Protein AF-A0AAW5EGX7-F1 (afdb_monomer_lite)

Foldseek 3Di:
DQACLVVVVVVVLVVDFAEEDETEFPNHLDDDDDDRPGYHYHYPLPVCVPPVLVVLLVVCVPPDDPDDDQDDDDDQCPPDPDGSCPDCLLEVVSSHACCRVVVSSVVSCCSRPNDDDDPDKDWAQDDPDNGPYTHDID

Secondary structure (DSSP, 8-stat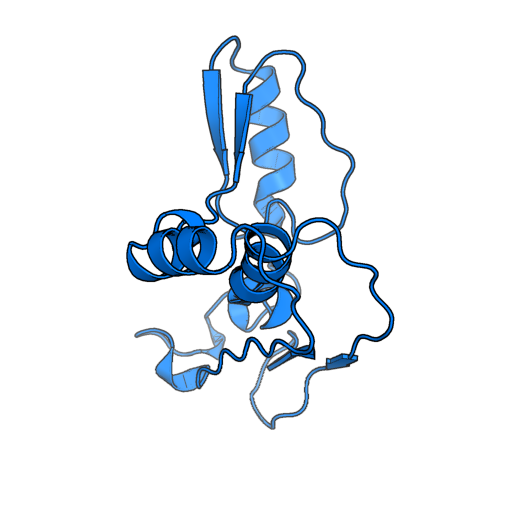e):
-GGGHHHHHHHHHHH-SS-EEEEPSSS-SS------SSSEEEE--GGGGSHHHHHHHHHTTT-------------GGGSSSS-GGGSGGG-GGGT-SHHHHTHHHHHHHHHHH-S-------EE--SSSS-SS--EE-

Organism: Campylobacter jejuni (NCBI:txid197)

Radius of gyration: 17.09 Å; chains: 1; bounding box: 41×34×41 Å

Sequence (138 aa):
ITTEHFNTLKALNELVKDKIILVEKPLFEKSQNFTSLKNHIYVAYLLRFHPVIVALKRLLKGEKIYFASLICNSYLPHWRALDYRQNYSAKKELGGGVLLDLSHEIDLAFFLFGNLELIYSQNAKISELDITSDDFAF

Structure (mmCIF, N/CA/C/O backbone):
data_AF-A0AAW5EGX7-F1
#
_entry.id   AF-A0AAW5EGX7-F1
#
loop_
_atom_site.group_PDB
_atom_site.id
_atom_site.type_symbol
_atom_site.label_atom_id
_atom_site.label_alt_id
_atom_site.label_comp_id
_atom_site.label_asym_id
_atom_site.label_entity_id
_atom_site.label_seq_id
_atom_site.pdbx_PDB_ins_code
_atom_site.Cartn_x
_atom_site.Cartn_y
_atom_site.Cartn_z
_atom_site.occupancy
_atom_site.B_iso_or_equiv
_atom_site.auth_seq_id
_atom_site.auth_comp_id
_atom_site.auth_asym_id
_atom_site.auth_atom_id
_atom_site.pdbx_PDB_model_num
ATOM 1 N N . ILE A 1 1 ? 7.706 10.632 2.327 1.00 89.38 1 ILE A N 1
ATOM 2 C CA . ILE A 1 1 ? 8.247 9.331 1.870 1.00 89.38 1 ILE A CA 1
ATOM 3 C C . ILE A 1 1 ? 7.902 8.290 2.918 1.00 89.38 1 ILE A C 1
ATOM 5 O O . ILE A 1 1 ? 7.835 8.648 4.092 1.00 89.38 1 ILE A O 1
ATOM 9 N N . THR A 1 2 ? 7.667 7.049 2.508 1.00 90.94 2 THR A N 1
ATOM 10 C CA . THR A 1 2 ? 7.118 6.002 3.380 1.00 90.94 2 THR A CA 1
ATOM 11 C C . THR A 1 2 ? 8.007 5.711 4.592 1.00 90.94 2 THR A C 1
ATOM 13 O O . THR A 1 2 ? 7.502 5.530 5.693 1.00 90.94 2 THR A O 1
ATOM 16 N N . THR A 1 3 ? 9.331 5.754 4.424 1.00 94.38 3 THR A N 1
ATOM 17 C CA . THR A 1 3 ? 10.316 5.465 5.489 1.00 94.38 3 THR A CA 1
ATOM 18 C C . THR A 1 3 ? 10.243 6.406 6.691 1.00 94.38 3 THR A C 1
ATOM 20 O O . THR A 1 3 ? 10.628 6.031 7.794 1.00 94.38 3 THR A O 1
ATOM 23 N N . GLU A 1 4 ? 9.717 7.619 6.509 1.00 95.75 4 GLU A N 1
ATOM 24 C CA . GLU A 1 4 ? 9.566 8.591 7.597 1.00 95.75 4 GLU A CA 1
ATOM 25 C C . GLU A 1 4 ? 8.257 8.415 8.374 1.00 95.75 4 GLU A C 1
ATOM 27 O O . GLU A 1 4 ? 8.093 9.011 9.443 1.00 95.75 4 GLU A O 1
ATOM 32 N N . HIS A 1 5 ? 7.310 7.613 7.865 1.00 96.44 5 HIS A N 1
ATOM 33 C CA . HIS A 1 5 ? 5.984 7.471 8.468 1.00 96.44 5 HIS A CA 1
ATOM 34 C C . HIS A 1 5 ? 6.074 6.972 9.913 1.00 96.44 5 HIS A C 1
ATOM 36 O O . HIS A 1 5 ? 5.434 7.554 10.785 1.00 96.44 5 HIS A O 1
ATOM 42 N N . PHE A 1 6 ? 6.894 5.952 10.198 1.00 96.62 6 PHE A N 1
ATOM 43 C CA . PHE A 1 6 ? 6.986 5.368 11.541 1.00 96.62 6 PHE A CA 1
ATOM 44 C C . PHE A 1 6 ? 7.490 6.363 12.590 1.00 96.62 6 PHE A C 1
ATOM 46 O O . PHE A 1 6 ? 6.832 6.577 13.610 1.00 96.62 6 PHE A O 1
ATOM 53 N N . ASN A 1 7 ? 8.628 7.009 12.328 1.00 96.06 7 ASN A N 1
ATOM 54 C CA . ASN A 1 7 ? 9.223 7.958 13.270 1.00 96.06 7 ASN A CA 1
ATOM 55 C C . ASN A 1 7 ? 8.329 9.187 13.464 1.00 96.06 7 ASN A C 1
ATOM 57 O O . ASN A 1 7 ? 8.121 9.626 14.596 1.00 96.06 7 ASN A O 1
ATOM 61 N N . THR A 1 8 ? 7.741 9.693 12.376 1.00 96.94 8 THR A N 1
ATOM 62 C CA . THR A 1 8 ? 6.809 10.828 12.424 1.00 96.94 8 THR A CA 1
ATOM 63 C C . THR A 1 8 ? 5.567 10.474 13.234 1.00 96.94 8 THR A C 1
ATOM 65 O O . THR A 1 8 ? 5.176 11.220 14.130 1.00 96.94 8 THR A O 1
ATOM 68 N N . LEU A 1 9 ? 4.959 9.315 12.967 1.00 97.25 9 LEU A N 1
ATOM 69 C CA . LEU A 1 9 ? 3.775 8.849 13.679 1.00 97.25 9 LEU A CA 1
ATOM 70 C C . LEU A 1 9 ? 4.064 8.638 15.166 1.00 97.25 9 LEU A C 1
ATOM 72 O O . LEU A 1 9 ? 3.261 9.047 16.004 1.00 97.25 9 LEU A O 1
ATOM 76 N N . LYS A 1 10 ? 5.209 8.037 15.505 1.00 96.69 10 LYS A N 1
ATOM 77 C CA . LYS A 1 10 ? 5.631 7.843 16.894 1.00 96.69 10 LYS A CA 1
ATOM 78 C C . LYS A 1 10 ? 5.775 9.179 17.622 1.00 96.69 10 LYS A C 1
ATOM 80 O O . LYS A 1 10 ? 5.182 9.339 18.686 1.00 96.69 10 LYS A O 1
ATOM 85 N N . ALA A 1 11 ? 6.480 10.141 17.027 1.00 96.94 11 ALA A N 1
ATOM 86 C CA . ALA A 1 11 ? 6.659 11.470 17.605 1.00 96.94 11 ALA A CA 1
ATOM 87 C C . ALA A 1 11 ? 5.317 12.199 17.785 1.00 96.94 11 ALA A C 1
ATOM 89 O O . ALA A 1 11 ? 5.013 12.685 18.872 1.00 96.94 11 ALA A O 1
ATOM 90 N N . LEU A 1 12 ? 4.463 12.219 16.755 1.00 96.81 12 LEU A N 1
ATOM 91 C CA . LEU A 1 12 ? 3.134 12.831 16.846 1.00 96.81 12 LEU A CA 1
ATOM 92 C C . LEU A 1 12 ? 2.291 12.181 17.945 1.00 96.81 12 LEU A C 1
ATOM 94 O O . LEU A 1 12 ? 1.674 12.882 18.742 1.00 96.81 12 LEU A O 1
ATOM 98 N N . ASN A 1 13 ? 2.301 10.853 18.031 1.00 96.88 13 ASN A N 1
ATOM 99 C CA . ASN A 1 13 ? 1.549 10.114 19.037 1.00 96.88 13 ASN A CA 1
ATOM 100 C C . ASN A 1 13 ? 1.984 10.416 20.485 1.00 96.88 13 ASN A C 1
ATOM 102 O O . ASN A 1 13 ? 1.188 10.253 21.410 1.00 96.88 13 ASN A O 1
ATOM 106 N N . GLU A 1 14 ? 3.233 10.834 20.693 1.00 96.44 14 GLU A N 1
ATOM 107 C CA . GLU A 1 14 ? 3.739 11.287 21.992 1.00 96.44 14 GLU A CA 1
ATOM 108 C C . GLU A 1 14 ? 3.345 12.741 22.294 1.00 96.44 14 GLU A C 1
ATOM 110 O O . GLU A 1 14 ? 3.048 13.064 23.445 1.00 96.44 14 GLU A O 1
ATOM 115 N N . LEU A 1 15 ? 3.302 13.595 21.267 1.00 97.62 15 LEU A N 1
ATOM 116 C CA . LEU A 1 15 ? 3.045 15.034 21.389 1.00 97.62 15 LEU A CA 1
ATOM 117 C C . LEU A 1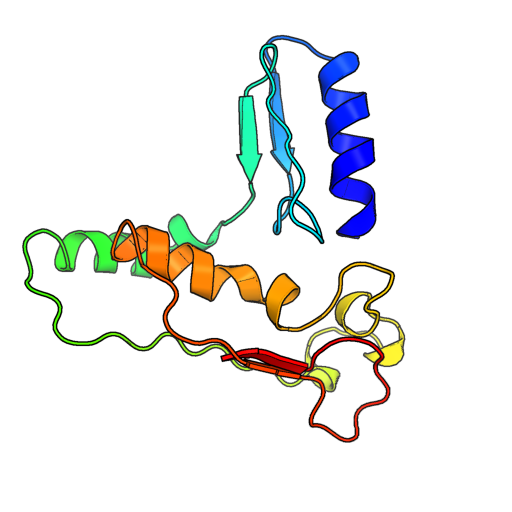 15 ? 1.565 15.395 21.544 1.00 97.62 15 LEU A C 1
ATOM 119 O O . LEU A 1 15 ? 1.250 16.438 22.117 1.00 97.62 15 LEU A O 1
ATOM 123 N N . VAL A 1 16 ? 0.653 14.570 21.026 1.00 97.56 16 VAL A N 1
ATOM 124 C CA . VAL A 1 16 ? -0.791 14.836 21.082 1.00 97.56 16 VAL A CA 1
ATOM 125 C C . VAL A 1 16 ? -1.561 13.720 21.784 1.00 97.56 16 VAL A C 1
ATOM 127 O O . VAL A 1 16 ? -1.116 12.575 21.869 1.00 97.56 16 VAL A O 1
ATOM 130 N N . LYS A 1 17 ? -2.745 14.062 22.295 1.00 97.88 17 LYS A N 1
ATOM 131 C CA . LYS A 1 17 ? -3.678 13.138 22.944 1.00 97.88 17 LYS A CA 1
ATOM 132 C C . LYS A 1 17 ? -5.103 13.417 22.466 1.00 97.88 17 LYS A C 1
ATOM 134 O O . LYS A 1 17 ? -5.450 14.575 22.219 1.00 97.88 17 LYS A O 1
ATOM 139 N N . ASP A 1 18 ? -5.905 12.361 22.357 1.00 97.62 18 ASP A N 1
ATOM 140 C CA . ASP A 1 18 ? -7.309 12.382 21.947 1.00 97.62 18 ASP A CA 1
ATOM 141 C C . ASP A 1 18 ? -7.492 13.009 20.551 1.00 97.62 18 ASP A C 1
ATOM 143 O O . ASP A 1 18 ? -8.457 13.727 20.278 1.00 97.62 18 ASP A O 1
ATOM 147 N N . LYS A 1 19 ? -6.521 12.775 19.655 1.00 98.12 19 LYS A N 1
ATOM 148 C CA . LYS A 1 19 ? -6.548 13.245 18.264 1.00 98.12 19 LYS A CA 1
ATOM 149 C C . LYS A 1 19 ? -6.732 12.104 17.277 1.00 98.12 19 LYS A C 1
ATOM 151 O O . LYS A 1 19 ? -6.413 10.948 17.547 1.00 98.12 19 LYS A O 1
ATOM 156 N N . ILE A 1 20 ? -7.230 12.477 16.103 1.00 98.06 20 ILE A N 1
ATOM 157 C CA . ILE A 1 20 ? -7.228 11.643 14.907 1.00 98.06 20 ILE A CA 1
ATOM 158 C C . ILE A 1 20 ? -5.942 11.949 14.143 1.00 98.06 20 ILE A C 1
ATOM 160 O O . ILE A 1 20 ? -5.670 13.109 13.837 1.00 98.06 20 ILE A O 1
ATOM 164 N N . ILE A 1 21 ? -5.165 10.917 13.834 1.00 97.81 21 ILE A N 1
ATOM 165 C CA . ILE A 1 21 ? -3.961 11.013 13.012 1.00 97.81 21 ILE A CA 1
ATOM 166 C C . ILE A 1 21 ? -4.210 10.191 11.751 1.00 97.81 21 ILE A C 1
ATOM 168 O O . ILE A 1 21 ? -4.403 8.977 11.820 1.00 97.81 21 ILE A O 1
ATOM 172 N N . LEU A 1 22 ? -4.224 10.867 10.605 1.00 97.56 22 LEU A N 1
ATOM 173 C CA . LEU A 1 22 ? -4.315 10.231 9.297 1.00 97.56 22 LEU A CA 1
ATOM 174 C C . LEU A 1 22 ? -2.907 10.098 8.717 1.00 97.56 22 LEU A C 1
ATOM 176 O O . LEU A 1 22 ? -2.215 11.098 8.537 1.00 97.56 22 LEU A O 1
ATOM 180 N N . VAL A 1 23 ? -2.497 8.868 8.434 1.00 97.38 23 VAL A N 1
ATOM 181 C CA . VAL A 1 23 ? -1.208 8.544 7.818 1.00 97.38 23 VAL A CA 1
ATOM 182 C C . VAL A 1 23 ? -1.451 8.174 6.362 1.00 97.38 23 VAL A C 1
ATOM 184 O O . VAL A 1 23 ? -2.360 7.398 6.062 1.00 97.38 23 VAL A O 1
ATOM 187 N N . GLU A 1 24 ? -0.650 8.723 5.453 1.00 96.75 24 GLU A N 1
ATOM 188 C CA . GLU A 1 24 ? -0.675 8.295 4.055 1.00 96.75 24 GLU A CA 1
ATOM 189 C C . GLU A 1 24 ? -0.338 6.807 3.919 1.00 96.75 24 GLU A C 1
ATOM 191 O O . GLU A 1 24 ? 0.387 6.239 4.736 1.00 96.75 24 GLU A O 1
ATOM 196 N N . LYS A 1 25 ? -0.884 6.157 2.890 1.00 95.88 25 LYS A N 1
ATOM 197 C CA . LYS A 1 25 ? -0.603 4.739 2.634 1.00 95.88 25 LYS A CA 1
ATOM 198 C C . LYS A 1 25 ? 0.775 4.557 1.964 1.00 95.88 25 LYS A C 1
ATOM 200 O O . LYS A 1 25 ? 1.174 5.406 1.163 1.00 95.88 25 LYS A O 1
ATOM 205 N N . PRO A 1 26 ? 1.442 3.408 2.168 1.00 95.69 26 PRO A N 1
ATOM 206 C CA . PRO A 1 26 ? 1.134 2.402 3.182 1.00 95.69 26 PRO A CA 1
ATOM 207 C C . PRO A 1 26 ? 1.527 2.915 4.573 1.00 95.69 26 PRO A C 1
ATOM 209 O O . PRO A 1 26 ? 2.282 3.879 4.695 1.00 95.69 26 PRO A O 1
ATOM 212 N N . LEU A 1 27 ? 1.019 2.267 5.628 1.00 95.94 27 LEU A N 1
ATOM 213 C CA . LEU A 1 27 ? 1.300 2.701 7.000 1.00 95.94 27 LEU A CA 1
ATOM 214 C C . LEU A 1 27 ? 2.812 2.806 7.245 1.00 95.94 27 LEU A C 1
ATOM 216 O O . LEU A 1 27 ? 3.271 3.855 7.683 1.00 95.94 27 LEU A O 1
ATOM 220 N N . PHE A 1 28 ? 3.563 1.763 6.880 1.00 96.19 28 PHE A N 1
ATOM 221 C CA . PHE A 1 28 ? 5.024 1.698 6.944 1.00 96.19 28 PHE A CA 1
ATOM 222 C C . PHE A 1 28 ? 5.573 0.951 5.719 1.00 96.19 28 PHE A C 1
ATOM 224 O O . PHE A 1 28 ? 4.856 0.204 5.054 1.00 96.19 28 PHE A O 1
ATOM 231 N N . GLU A 1 29 ? 6.862 1.124 5.447 1.00 94.19 29 GLU A N 1
ATOM 232 C CA . GLU A 1 29 ? 7.620 0.441 4.394 1.00 94.19 29 GLU A CA 1
ATOM 233 C C . GLU A 1 29 ? 7.960 -1.015 4.744 1.00 94.19 29 GLU A C 1
ATOM 235 O O . GLU A 1 29 ? 8.247 -1.829 3.869 1.00 94.19 29 GLU A O 1
ATOM 240 N N . LYS A 1 30 ? 7.936 -1.343 6.037 1.00 92.56 30 LYS A N 1
ATOM 241 C CA . LYS A 1 30 ? 8.157 -2.680 6.591 1.00 92.56 30 LYS A CA 1
ATOM 242 C C . LYS A 1 30 ? 7.125 -2.953 7.672 1.00 92.56 30 LYS A C 1
ATOM 244 O O . LYS A 1 30 ? 6.593 -2.029 8.277 1.00 92.56 30 LYS A O 1
ATOM 249 N N . SER A 1 31 ? 6.874 -4.230 7.950 1.00 91.00 31 SER A N 1
ATOM 250 C CA . SER A 1 31 ? 6.046 -4.602 9.095 1.00 91.00 31 SER A CA 1
ATOM 251 C C . SER A 1 31 ? 6.673 -4.063 10.381 1.00 91.00 31 SER A C 1
ATOM 253 O O . SER A 1 31 ? 7.820 -4.381 10.699 1.00 91.00 31 SER A O 1
ATOM 255 N N . GLN A 1 32 ? 5.922 -3.233 11.100 1.00 92.31 32 GLN A N 1
ATOM 256 C CA . GLN A 1 32 ? 6.311 -2.713 12.402 1.00 92.31 32 GLN A CA 1
ATOM 257 C C . GLN A 1 32 ? 5.136 -2.830 13.363 1.00 92.31 32 GLN A C 1
ATOM 259 O O . GLN A 1 32 ? 3.990 -2.550 13.008 1.00 92.31 32 GLN A O 1
ATOM 264 N N . ASN A 1 33 ? 5.433 -3.206 14.604 1.00 90.88 33 ASN A N 1
ATOM 265 C CA . ASN A 1 33 ? 4.436 -3.209 15.661 1.00 90.88 33 ASN A CA 1
ATOM 266 C C . ASN A 1 33 ? 4.233 -1.776 16.150 1.00 90.88 33 ASN A C 1
ATOM 268 O O . ASN A 1 33 ? 5.124 -1.185 16.760 1.00 90.88 33 ASN A O 1
ATOM 272 N N . PHE A 1 34 ? 3.051 -1.226 15.894 1.00 93.94 34 PHE A N 1
ATOM 273 C CA . PHE A 1 34 ? 2.661 0.084 16.387 1.00 93.94 34 PHE A CA 1
ATOM 274 C C . PHE A 1 34 ? 1.214 0.055 16.867 1.00 93.94 34 PHE A C 1
ATOM 276 O O . PHE A 1 34 ? 0.304 -0.262 16.104 1.00 93.94 34 PHE A O 1
ATOM 283 N N . THR A 1 35 ? 1.005 0.458 18.118 1.00 93.38 35 THR A N 1
ATOM 284 C CA . THR A 1 35 ? -0.325 0.616 18.708 1.00 93.38 35 THR A CA 1
ATOM 285 C C . THR A 1 35 ? -0.367 1.937 19.457 1.00 93.38 35 THR A C 1
ATOM 287 O O . THR A 1 35 ? 0.492 2.208 20.297 1.00 93.38 35 THR A O 1
ATOM 290 N N . SER A 1 36 ? -1.382 2.758 19.185 1.00 94.19 36 SER A N 1
ATOM 291 C CA . SER A 1 36 ? -1.661 3.945 19.990 1.00 94.19 36 SER A CA 1
ATOM 292 C C . SER A 1 36 ? -2.759 3.658 21.008 1.00 94.19 36 SER A C 1
ATOM 294 O O . SER A 1 36 ? -3.820 3.156 20.652 1.00 94.19 36 SER A O 1
ATOM 296 N N . LEU A 1 37 ? -2.511 4.020 22.271 1.00 94.06 37 LEU A N 1
ATOM 297 C CA . LEU A 1 37 ? -3.521 4.028 23.339 1.00 94.06 37 LEU A CA 1
ATOM 298 C C . LEU A 1 37 ? -4.119 5.424 23.583 1.00 94.06 37 LEU A C 1
ATOM 300 O O . LEU A 1 37 ? -5.006 5.572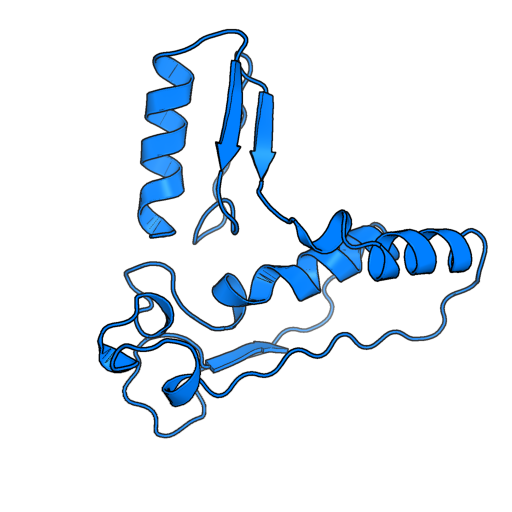 24.416 1.00 94.06 37 LEU A O 1
ATOM 304 N N . LYS A 1 38 ? -3.589 6.459 22.919 1.00 96.44 38 LYS A N 1
ATOM 305 C CA . LYS A 1 38 ? -3.910 7.872 23.190 1.00 96.44 38 LYS A CA 1
ATOM 306 C C . LYS A 1 38 ? -4.599 8.570 22.024 1.00 96.44 38 LYS A C 1
ATOM 308 O O . LYS A 1 38 ? -5.198 9.618 22.228 1.00 96.44 38 LYS A O 1
ATOM 313 N N . ASN A 1 39 ? -4.453 8.046 20.811 1.00 97.81 39 ASN A N 1
ATOM 314 C CA . ASN A 1 39 ? -4.897 8.677 19.577 1.00 97.81 39 ASN A CA 1
ATOM 315 C C . ASN A 1 39 ? -5.545 7.637 18.660 1.00 97.81 39 ASN A C 1
ATOM 317 O O . ASN A 1 39 ? -5.229 6.448 18.718 1.00 97.81 39 ASN A O 1
ATOM 321 N N . HIS A 1 40 ? -6.425 8.098 17.779 1.00 97.38 40 HIS A N 1
ATOM 322 C CA . HIS A 1 40 ? -7.043 7.267 16.753 1.00 97.38 40 HIS A CA 1
ATOM 323 C C . HIS A 1 40 ? -6.239 7.366 15.464 1.00 97.38 40 HIS A C 1
ATOM 325 O O . HIS A 1 40 ? -6.128 8.443 14.879 1.00 97.38 40 HIS A O 1
ATOM 331 N N . ILE A 1 41 ? -5.682 6.243 15.024 1.00 97.38 41 ILE A N 1
ATOM 332 C CA . ILE A 1 41 ? -4.823 6.194 13.843 1.00 97.38 41 ILE A CA 1
ATOM 333 C C . ILE A 1 41 ? -5.607 5.621 12.670 1.00 97.38 41 ILE A C 1
ATOM 335 O O . ILE A 1 41 ? -6.196 4.546 12.779 1.00 97.38 41 ILE A O 1
ATOM 339 N N . TYR A 1 42 ? -5.583 6.328 11.547 1.00 96.81 42 TYR A N 1
ATOM 340 C CA . TYR A 1 42 ? -6.178 5.891 10.290 1.00 96.81 42 TYR A CA 1
ATOM 341 C C . TYR A 1 42 ? -5.124 5.903 9.188 1.00 96.81 42 TYR A C 1
ATOM 343 O O . TYR A 1 42 ? -4.205 6.720 9.207 1.00 96.81 42 TYR A O 1
ATOM 351 N N . VAL A 1 43 ? -5.284 5.015 8.210 1.00 97.06 43 VAL A N 1
ATOM 352 C CA . VAL A 1 43 ? -4.432 4.950 7.016 1.00 97.06 43 VAL A CA 1
ATOM 353 C C . VAL A 1 43 ? -5.252 5.376 5.806 1.00 97.06 43 VAL A C 1
ATOM 355 O O . VAL A 1 43 ? -6.394 4.938 5.651 1.00 97.06 43 VAL A O 1
ATOM 358 N N . ALA A 1 44 ? -4.683 6.224 4.952 1.00 97.06 44 ALA A N 1
ATOM 359 C CA . ALA A 1 44 ? -5.361 6.880 3.837 1.00 97.06 44 ALA A CA 1
ATOM 360 C C . ALA A 1 44 ? -5.603 5.956 2.621 1.00 97.06 44 ALA A C 1
ATOM 362 O O . ALA A 1 44 ? -5.276 6.284 1.483 1.00 97.06 44 ALA A O 1
ATOM 363 N N . TYR A 1 45 ? -6.225 4.794 2.828 1.00 97.69 45 TYR A N 1
ATOM 364 C CA . TYR A 1 45 ? -6.705 3.926 1.746 1.00 97.69 45 TYR A CA 1
ATOM 365 C C . TYR A 1 45 ? -8.015 4.456 1.145 1.00 97.69 45 TYR A C 1
ATOM 367 O O . TYR A 1 45 ? -9.105 3.918 1.354 1.00 97.69 45 TYR A O 1
ATOM 375 N N . LEU A 1 46 ? -7.911 5.558 0.400 1.00 96.50 46 LEU A N 1
ATOM 376 C CA . LEU A 1 46 ? -9.062 6.339 -0.064 1.00 96.50 46 LEU A CA 1
ATOM 377 C C . LEU A 1 46 ? -9.980 5.587 -1.043 1.00 96.50 46 LEU A C 1
ATOM 379 O O . LEU A 1 46 ? -11.176 5.874 -1.092 1.00 96.50 46 LEU A O 1
ATOM 383 N N . LEU A 1 47 ? -9.470 4.594 -1.783 1.00 97.06 47 LEU A N 1
ATOM 384 C CA . LEU A 1 47 ? -10.277 3.848 -2.760 1.00 97.06 47 LEU A CA 1
ATOM 385 C C . LEU A 1 47 ? -11.441 3.074 -2.135 1.00 97.06 47 LEU A C 1
ATOM 387 O O . LEU A 1 47 ? -12.451 2.866 -2.805 1.00 97.06 47 LEU A O 1
ATOM 391 N N . ARG A 1 48 ? -11.373 2.734 -0.841 1.00 97.44 48 ARG A N 1
ATOM 392 C CA . ARG A 1 48 ? -12.502 2.142 -0.099 1.00 97.44 48 ARG A CA 1
ATOM 393 C C . ARG A 1 48 ? -13.767 3.004 -0.140 1.00 97.44 48 ARG A C 1
ATOM 395 O O . ARG A 1 48 ? -14.870 2.475 -0.018 1.00 97.44 48 ARG A O 1
ATOM 402 N N . PHE A 1 49 ? -13.607 4.317 -0.304 1.00 97.44 49 PHE A N 1
ATOM 403 C CA . PHE A 1 49 ? -14.694 5.296 -0.342 1.00 97.44 49 PHE A CA 1
ATOM 404 C C . PHE A 1 49 ? -15.123 5.662 -1.766 1.00 97.44 49 PHE A C 1
ATOM 406 O O . PHE A 1 49 ? -16.080 6.417 -1.938 1.00 97.44 49 PHE A O 1
ATOM 413 N N . HIS A 1 50 ? -14.454 5.134 -2.795 1.00 98.06 50 HIS A N 1
ATOM 414 C CA . HIS A 1 50 ? -14.832 5.395 -4.177 1.00 98.06 50 HIS A CA 1
ATOM 415 C C . HIS A 1 50 ? -16.244 4.837 -4.454 1.00 98.06 50 HIS A C 1
ATOM 417 O O . HIS A 1 50 ? -16.505 3.677 -4.115 1.00 98.06 50 HIS A O 1
ATOM 423 N N . PRO A 1 51 ? -17.161 5.590 -5.098 1.00 98.38 51 PRO A N 1
ATOM 424 C CA . PRO A 1 51 ? -18.557 5.171 -5.267 1.00 98.38 51 PRO A CA 1
ATOM 425 C C . PRO A 1 51 ? -18.721 3.793 -5.916 1.00 98.38 51 PRO A C 1
ATOM 427 O O . PRO A 1 51 ? -19.564 3.008 -5.489 1.00 98.38 51 PRO A O 1
ATOM 430 N N . VAL A 1 52 ? -17.870 3.468 -6.897 1.00 98.25 52 VAL A N 1
ATOM 431 C CA . VAL A 1 52 ? -17.865 2.155 -7.567 1.00 98.25 52 VAL A CA 1
ATOM 432 C C . VAL A 1 52 ? -17.464 1.031 -6.609 1.00 98.25 52 VAL A C 1
ATOM 434 O O . VAL A 1 52 ? -18.106 -0.013 -6.604 1.00 98.25 52 VAL A O 1
ATOM 437 N N . ILE A 1 53 ? -16.458 1.244 -5.754 1.00 98.25 53 ILE A N 1
ATOM 438 C CA . ILE A 1 53 ? -16.017 0.245 -4.768 1.00 98.25 53 ILE A CA 1
ATOM 439 C C . ILE A 1 53 ? -17.095 0.028 -3.702 1.00 98.25 53 ILE A C 1
ATOM 441 O O . ILE A 1 53 ? -17.403 -1.109 -3.345 1.00 98.25 53 ILE A O 1
ATOM 445 N N . VAL A 1 54 ? -17.724 1.107 -3.229 1.00 98.44 54 VAL A N 1
ATOM 446 C CA . VAL A 1 54 ? -18.834 1.030 -2.269 1.00 98.44 54 VAL A CA 1
ATOM 447 C C . VAL A 1 54 ? -20.035 0.299 -2.875 1.00 98.44 54 VAL A C 1
ATOM 449 O O . VAL A 1 54 ? -20.639 -0.540 -2.205 1.00 98.44 54 VAL A O 1
ATOM 452 N N . ALA A 1 55 ? -20.379 0.587 -4.132 1.00 98.50 55 ALA A N 1
ATOM 453 C CA . ALA A 1 55 ? -21.449 -0.104 -4.847 1.00 98.50 55 ALA A CA 1
ATOM 454 C C . ALA A 1 55 ? -21.129 -1.593 -5.036 1.00 98.50 55 ALA A C 1
ATOM 456 O O . ALA A 1 55 ? -21.960 -2.436 -4.704 1.00 98.50 55 ALA A O 1
ATOM 457 N N . LEU A 1 56 ? -19.908 -1.920 -5.470 1.00 98.06 56 LEU A N 1
ATOM 458 C CA . LEU A 1 56 ? -19.444 -3.297 -5.622 1.00 98.06 56 LEU A CA 1
ATOM 459 C C . LEU A 1 56 ? -19.543 -4.066 -4.301 1.00 98.06 56 LEU A C 1
ATOM 461 O O . LEU A 1 56 ? -20.146 -5.131 -4.259 1.00 98.06 56 LEU A O 1
ATOM 465 N N . LYS A 1 57 ? -19.054 -3.499 -3.192 1.00 97.75 57 LYS A N 1
ATOM 466 C CA . LYS A 1 57 ? -19.147 -4.130 -1.867 1.00 97.75 57 LYS A CA 1
ATOM 467 C C . LYS A 1 57 ? -20.588 -4.438 -1.448 1.00 97.75 57 LYS A C 1
ATOM 469 O O . LYS A 1 57 ? -20.828 -5.440 -0.780 1.00 97.75 57 LYS A O 1
ATOM 474 N N . ARG A 1 58 ? -21.552 -3.588 -1.820 1.00 98.00 58 ARG A N 1
ATOM 475 C CA . ARG A 1 58 ? -22.981 -3.842 -1.563 1.00 98.00 58 ARG A CA 1
ATOM 476 C C . ARG A 1 58 ? -23.514 -4.987 -2.419 1.00 98.00 58 ARG A C 1
ATOM 478 O O . ARG A 1 58 ? -24.244 -5.813 -1.886 1.00 98.00 58 ARG A O 1
ATOM 485 N N . LEU A 1 59 ? -23.139 -5.039 -3.698 1.00 97.62 59 LEU A N 1
ATOM 486 C CA . LEU A 1 59 ? -23.552 -6.099 -4.624 1.00 97.62 59 LEU A CA 1
ATOM 487 C C . LEU A 1 59 ? -22.985 -7.469 -4.239 1.00 97.62 59 LEU A C 1
ATOM 489 O O . LEU A 1 59 ? -23.659 -8.470 -4.414 1.00 97.62 59 LEU A O 1
ATOM 493 N N . LEU A 1 60 ? -21.778 -7.513 -3.672 1.00 97.06 60 LEU A N 1
ATOM 494 C CA . LEU A 1 60 ? -21.150 -8.758 -3.218 1.00 97.06 60 LEU A CA 1
ATOM 495 C C . LEU A 1 60 ? -21.733 -9.288 -1.894 1.00 97.06 60 LEU A C 1
ATOM 497 O O . LEU A 1 60 ? -21.384 -10.386 -1.459 1.00 97.06 60 LEU A O 1
ATOM 501 N N . LYS A 1 61 ? -22.589 -8.525 -1.203 1.00 96.19 61 LYS A N 1
ATOM 502 C CA . LYS A 1 61 ? -23.083 -8.902 0.126 1.00 96.19 61 LYS A CA 1
ATOM 503 C C . LYS A 1 61 ? -24.005 -10.123 0.042 1.00 96.19 61 LYS A C 1
ATOM 505 O O . LYS A 1 61 ? -25.141 -10.010 -0.397 1.00 96.19 61 LYS A O 1
ATOM 510 N N . GLY A 1 62 ? -23.544 -11.248 0.590 1.00 94.44 62 GLY A N 1
ATOM 511 C CA . GLY A 1 62 ? -24.293 -12.512 0.616 1.00 94.44 62 GLY A CA 1
ATOM 512 C C . GLY A 1 62 ? -24.044 -13.402 -0.602 1.00 94.44 62 GLY A C 1
ATOM 513 O O . GLY A 1 62 ? -24.542 -14.524 -0.639 1.00 94.44 62 GLY A O 1
ATOM 514 N N . GLU A 1 63 ? -23.239 -12.936 -1.554 1.00 96.88 63 GLU A N 1
ATOM 515 C CA . GLU A 1 63 ? -22.866 -13.709 -2.730 1.00 96.88 63 GLU A CA 1
ATOM 516 C C . GLU A 1 63 ? -21.749 -14.703 -2.413 1.00 96.88 63 GLU A C 1
ATOM 518 O O . GLU A 1 63 ? -20.838 -14.438 -1.622 1.00 96.88 63 GLU A O 1
ATOM 523 N N . LYS A 1 64 ? -21.790 -15.859 -3.079 1.00 96.12 64 LYS A N 1
ATOM 524 C CA . LYS A 1 64 ? -20.690 -16.823 -3.045 1.00 96.12 64 LYS A CA 1
ATOM 525 C C . LYS A 1 64 ? -19.667 -16.456 -4.114 1.00 96.12 64 LYS A C 1
ATOM 527 O O . LYS A 1 64 ? -19.914 -16.625 -5.306 1.00 96.12 64 LYS A O 1
ATOM 532 N N . ILE A 1 65 ? -18.499 -15.997 -3.678 1.00 95.50 65 ILE A N 1
ATOM 533 C CA . ILE A 1 65 ? -17.410 -15.610 -4.577 1.00 95.50 65 ILE A CA 1
ATOM 534 C C . ILE A 1 65 ? -16.596 -16.847 -4.954 1.00 95.50 65 ILE A C 1
ATOM 536 O O . ILE A 1 65 ? -16.065 -17.533 -4.086 1.00 95.50 65 ILE A O 1
ATOM 540 N N . TYR A 1 66 ? -16.507 -17.133 -6.253 1.00 96.00 66 TYR A N 1
ATOM 541 C CA . TYR A 1 66 ? -15.692 -18.235 -6.777 1.00 96.00 66 TYR A CA 1
ATOM 542 C C . TYR A 1 66 ? -14.293 -17.780 -7.195 1.00 96.00 66 TYR A C 1
ATOM 544 O O . TYR A 1 66 ? -13.330 -18.521 -7.034 1.00 96.00 66 TYR A O 1
ATOM 552 N N . PHE A 1 67 ? -14.190 -16.571 -7.749 1.00 96.44 67 PHE A N 1
ATOM 553 C CA . PHE A 1 67 ? -12.951 -16.016 -8.275 1.00 96.44 67 PHE A CA 1
ATOM 554 C C . PHE A 1 67 ? -13.025 -14.487 -8.302 1.00 96.44 67 PHE A C 1
ATOM 556 O O . PHE A 1 67 ? -14.073 -13.920 -8.615 1.00 96.44 67 PHE A O 1
ATOM 563 N N . ALA A 1 68 ? -11.905 -13.834 -8.009 1.00 96.25 68 ALA A N 1
ATOM 564 C CA . ALA A 1 68 ? -11.718 -12.400 -8.174 1.00 96.25 68 ALA A CA 1
ATOM 565 C C . ALA A 1 68 ? -10.280 -12.128 -8.630 1.00 96.25 68 ALA A C 1
ATOM 567 O O . ALA A 1 68 ? -9.351 -12.792 -8.178 1.00 96.25 68 ALA A O 1
ATOM 568 N N . SER A 1 69 ? -10.106 -11.138 -9.506 1.00 96.00 69 SER A N 1
ATOM 569 C CA . SER A 1 69 ? -8.798 -10.685 -9.981 1.00 96.00 69 SER A CA 1
ATOM 570 C C . SER A 1 69 ? -8.742 -9.169 -9.897 1.00 96.00 69 SER A C 1
ATOM 572 O O . SER A 1 69 ? -9.591 -8.488 -10.472 1.00 96.00 69 SER A O 1
ATOM 574 N N . LEU A 1 70 ? -7.754 -8.645 -9.176 1.00 96.44 70 LEU A N 1
ATOM 575 C CA . LEU A 1 70 ? -7.492 -7.215 -9.052 1.00 96.44 70 LEU A CA 1
ATOM 576 C C . LEU A 1 70 ? -6.176 -6.935 -9.769 1.00 96.44 70 LEU A C 1
ATOM 578 O O . LEU A 1 70 ? -5.165 -7.558 -9.465 1.00 96.44 70 LEU A O 1
ATOM 582 N N . ILE A 1 71 ? -6.211 -6.049 -10.761 1.00 95.62 71 ILE A N 1
ATOM 583 C CA . ILE A 1 71 ? -5.063 -5.750 -11.617 1.00 95.62 71 ILE A CA 1
ATOM 584 C C . ILE A 1 71 ? -4.952 -4.237 -11.732 1.00 95.62 71 ILE A C 1
ATOM 586 O O . ILE A 1 71 ? -5.905 -3.575 -12.146 1.00 95.62 71 ILE A O 1
ATOM 590 N N . CYS A 1 72 ? -3.776 -3.708 -11.415 1.00 95.50 72 CYS A N 1
ATOM 591 C CA . CYS A 1 72 ? -3.448 -2.303 -11.573 1.00 95.50 72 CYS A CA 1
ATOM 592 C C . CYS A 1 72 ? -2.068 -2.193 -12.202 1.00 95.50 72 CYS A C 1
ATOM 594 O O . CYS A 1 72 ? -1.097 -2.753 -11.702 1.00 95.50 72 CYS A O 1
ATOM 596 N N . ASN A 1 73 ? -2.004 -1.495 -13.330 1.00 93.88 73 ASN A N 1
ATOM 597 C CA . ASN A 1 73 ? -0.781 -1.320 -14.093 1.00 93.88 73 ASN A CA 1
ATOM 598 C C . ASN A 1 73 ? -0.587 0.162 -14.373 1.00 93.88 73 ASN A C 1
ATOM 600 O O . ASN A 1 73 ? -1.539 0.901 -14.627 1.00 93.88 73 ASN A O 1
ATOM 604 N N . SER A 1 74 ? 0.661 0.603 -14.357 1.00 93.38 74 SER A N 1
ATOM 605 C CA . SER A 1 74 ? 1.042 1.953 -14.754 1.00 93.38 74 SER A CA 1
ATOM 606 C C . SER A 1 74 ? 2.455 1.923 -15.305 1.00 93.38 74 SER A C 1
ATOM 608 O O . SER A 1 74 ? 3.301 1.170 -14.829 1.00 93.38 74 SER A O 1
ATOM 610 N N . TYR A 1 75 ? 2.726 2.751 -16.310 1.00 95.62 75 TYR A N 1
ATOM 611 C CA . TYR A 1 75 ? 4.078 2.889 -16.833 1.00 95.62 75 TYR A CA 1
ATOM 612 C C . TYR A 1 75 ? 4.821 3.961 -16.035 1.00 95.62 75 TYR A C 1
ATOM 614 O O . TYR A 1 75 ? 4.519 5.149 -16.156 1.00 95.62 75 TYR A O 1
ATOM 622 N N . LEU A 1 76 ? 5.779 3.537 -15.204 1.00 95.94 76 LEU A N 1
ATOM 623 C CA . LEU A 1 76 ? 6.507 4.398 -14.263 1.00 95.94 76 LEU A CA 1
ATOM 624 C C . LEU A 1 76 ? 7.087 5.680 -14.913 1.00 95.94 76 LEU A C 1
ATOM 626 O O . LEU A 1 76 ? 6.897 6.751 -14.331 1.00 95.94 76 LEU A O 1
ATOM 630 N N . PRO A 1 77 ? 7.684 5.646 -16.125 1.00 96.50 77 PRO A N 1
ATOM 631 C CA . PRO A 1 77 ? 8.144 6.854 -16.820 1.00 96.50 77 PRO A CA 1
ATOM 632 C C . PRO A 1 77 ? 7.063 7.888 -17.153 1.00 96.50 77 PRO A C 1
ATOM 634 O O . PRO A 1 77 ? 7.391 9.058 -17.314 1.00 96.50 77 PRO A O 1
ATOM 637 N N . HIS A 1 78 ? 5.791 7.493 -17.248 1.00 95.44 78 HIS A N 1
ATOM 638 C CA . HIS A 1 78 ? 4.665 8.407 -17.500 1.00 95.44 78 HIS A CA 1
ATOM 639 C C . HIS A 1 78 ? 3.870 8.738 -16.235 1.00 95.44 78 HIS A C 1
ATOM 641 O O . HIS A 1 78 ? 2.851 9.423 -16.299 1.00 95.44 78 HIS A O 1
ATOM 647 N N . TRP A 1 79 ? 4.283 8.224 -15.080 1.00 91.56 79 TRP A N 1
ATOM 648 C CA . TRP A 1 79 ? 3.433 8.247 -13.900 1.00 91.56 79 TRP A CA 1
ATOM 649 C C . TRP A 1 79 ? 3.354 9.631 -13.241 1.00 91.56 79 TRP A C 1
ATOM 651 O O . TRP A 1 79 ? 2.332 9.994 -12.661 1.00 91.56 79 TRP A O 1
ATOM 661 N N . ARG A 1 80 ? 4.418 10.432 -13.322 1.00 90.25 80 ARG A N 1
ATOM 662 C CA . ARG A 1 80 ? 4.456 11.800 -12.784 1.00 90.25 80 ARG A CA 1
ATOM 663 C C . ARG A 1 80 ? 5.128 12.732 -13.789 1.00 90.25 80 ARG A C 1
ATOM 665 O O . ARG A 1 80 ? 5.830 12.279 -14.681 1.00 90.25 80 ARG A O 1
ATOM 672 N N . ALA A 1 81 ? 4.939 14.040 -13.615 1.00 92.19 81 ALA A N 1
ATOM 673 C CA 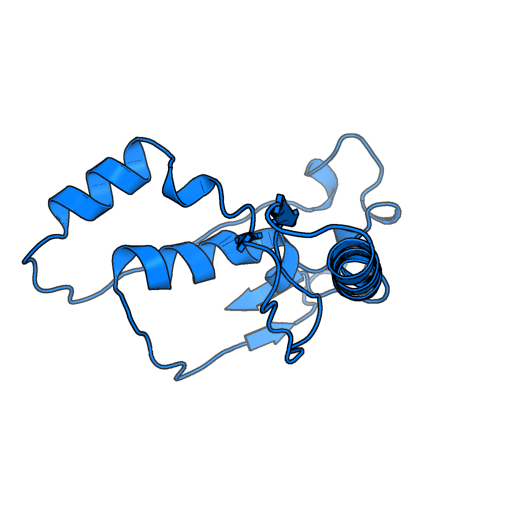. ALA A 1 81 ? 5.510 15.062 -14.501 1.00 92.19 81 ALA A CA 1
ATOM 674 C C . ALA A 1 81 ? 7.050 15.176 -14.434 1.00 92.19 81 ALA A C 1
ATOM 676 O O . ALA A 1 81 ? 7.650 15.901 -15.221 1.00 92.19 81 ALA A O 1
ATOM 677 N N . LEU A 1 82 ? 7.681 14.497 -13.475 1.00 92.50 82 LEU A N 1
ATOM 678 C CA . LEU A 1 82 ? 9.126 14.486 -13.247 1.00 92.50 82 LEU A CA 1
ATOM 679 C C . LEU A 1 82 ? 9.744 13.236 -13.879 1.00 92.50 82 LEU A C 1
ATOM 681 O O . LEU A 1 82 ? 9.081 12.207 -14.001 1.00 92.50 82 LEU A O 1
ATOM 685 N N . ASP A 1 83 ? 11.045 13.299 -14.160 1.00 96.06 83 ASP A N 1
ATOM 686 C CA . ASP A 1 83 ? 11.835 12.116 -14.502 1.00 96.06 83 ASP A CA 1
ATOM 687 C C . ASP A 1 83 ? 11.655 11.023 -13.435 1.00 96.06 83 ASP A C 1
ATOM 689 O O . ASP A 1 83 ? 11.845 11.261 -12.236 1.00 96.06 83 ASP A O 1
ATOM 693 N N . TYR A 1 84 ? 11.291 9.816 -13.870 1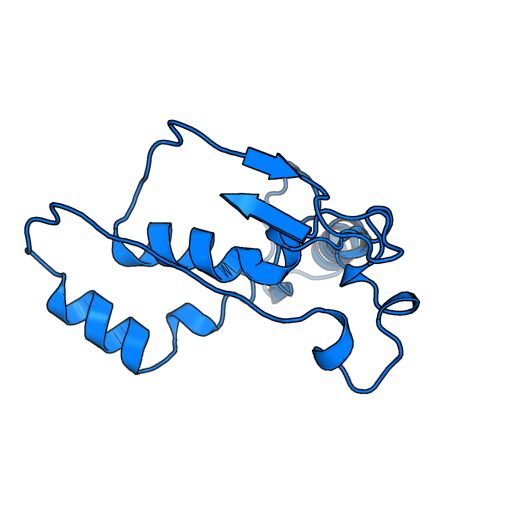.00 96.62 84 TYR A N 1
ATOM 694 C CA . TYR A 1 84 ? 10.970 8.719 -12.965 1.00 96.62 84 TYR A CA 1
ATOM 695 C C . TYR A 1 84 ? 12.132 8.326 -12.054 1.00 96.62 84 TYR A C 1
ATOM 697 O O . TYR A 1 84 ? 11.886 7.925 -10.919 1.00 96.62 84 TYR A O 1
ATOM 705 N N . ARG A 1 85 ? 13.383 8.513 -12.497 1.00 96.12 85 ARG A N 1
ATOM 706 C CA . ARG A 1 85 ? 14.594 8.240 -11.700 1.00 96.12 85 ARG A CA 1
ATOM 707 C C . ARG A 1 85 ? 14.675 9.105 -10.437 1.00 96.12 85 ARG A C 1
ATOM 709 O O . ARG A 1 85 ? 15.340 8.755 -9.464 1.00 96.12 85 ARG A O 1
ATOM 716 N N . GLN A 1 86 ? 13.991 10.248 -10.428 1.00 95.00 86 GLN A N 1
ATOM 717 C CA . GLN A 1 86 ? 13.967 11.169 -9.288 1.00 95.00 86 GLN A CA 1
ATOM 718 C C . GLN A 1 86 ? 12.825 10.880 -8.307 1.00 95.00 86 GLN A C 1
ATOM 720 O O . GLN A 1 86 ? 12.848 11.362 -7.175 1.00 95.00 86 GLN A O 1
ATOM 725 N N . ASN A 1 87 ? 11.837 10.089 -8.717 1.00 92.75 87 ASN A N 1
ATOM 726 C CA . ASN A 1 87 ? 10.681 9.755 -7.903 1.00 92.75 87 ASN A CA 1
ATOM 727 C C . ASN A 1 87 ? 11.058 8.781 -6.774 1.00 92.75 87 ASN A C 1
ATOM 729 O O . ASN A 1 87 ? 11.849 7.863 -6.978 1.00 92.75 87 ASN A O 1
ATOM 733 N N . TYR A 1 88 ? 10.448 8.929 -5.594 1.00 94.56 88 TYR A N 1
ATOM 734 C CA . TYR A 1 88 ? 10.658 7.981 -4.497 1.00 94.56 88 TYR A CA 1
ATOM 735 C C . TYR A 1 88 ? 10.219 6.560 -4.874 1.00 94.56 88 TYR A C 1
ATOM 737 O O . TYR A 1 88 ? 10.848 5.612 -4.429 1.00 94.56 88 TYR A O 1
ATOM 745 N N . SER A 1 89 ? 9.220 6.412 -5.755 1.00 95.75 89 SER A N 1
ATOM 746 C CA . SER A 1 89 ? 8.773 5.115 -6.279 1.00 95.75 89 SER A CA 1
ATOM 747 C C . SER A 1 89 ? 9.882 4.308 -6.961 1.00 95.75 89 SER A C 1
ATOM 749 O O . SER A 1 89 ? 9.822 3.085 -6.957 1.00 95.75 89 SER A O 1
ATOM 751 N N . ALA A 1 90 ? 10.905 4.965 -7.521 1.00 97.06 90 ALA A N 1
ATOM 752 C CA . ALA A 1 90 ? 12.066 4.314 -8.136 1.00 97.06 90 ALA A CA 1
ATOM 753 C C . ALA A 1 90 ? 13.135 3.864 -7.116 1.00 97.06 90 ALA A C 1
ATOM 755 O O . ALA A 1 90 ? 14.127 3.242 -7.497 1.00 97.06 90 ALA A O 1
ATOM 756 N N . LYS A 1 91 ? 12.965 4.211 -5.833 1.00 97.25 91 LYS A N 1
ATOM 757 C CA . LYS A 1 91 ? 13.992 4.121 -4.790 1.00 97.25 91 LYS A CA 1
ATOM 758 C C . LYS A 1 91 ? 13.522 3.266 -3.620 1.00 97.25 91 LYS A C 1
ATOM 760 O O . LYS A 1 91 ? 12.734 3.707 -2.777 1.00 97.25 91 LYS A O 1
ATOM 765 N N . LYS A 1 92 ? 14.049 2.047 -3.526 1.00 96.69 92 LYS A N 1
ATOM 766 C CA . LYS A 1 92 ? 13.731 1.101 -2.446 1.00 96.69 92 LYS A CA 1
ATOM 767 C C . LYS A 1 92 ? 14.062 1.665 -1.066 1.00 96.69 92 LYS A C 1
ATOM 769 O O . LYS A 1 92 ? 13.309 1.474 -0.115 1.00 96.69 92 LYS A O 1
ATOM 774 N N . GLU A 1 93 ? 15.167 2.393 -0.956 1.00 96.25 93 GLU A N 1
ATOM 775 C CA . GLU A 1 93 ? 15.640 3.005 0.284 1.00 96.25 93 GLU A CA 1
ATOM 776 C C . GLU A 1 93 ? 14.727 4.117 0.818 1.00 96.25 93 GLU A C 1
ATOM 778 O O . GLU A 1 93 ? 14.847 4.470 1.984 1.00 96.25 93 GLU A O 1
ATOM 783 N N . LEU A 1 94 ? 13.801 4.635 -0.000 1.00 95.81 94 LEU A N 1
ATOM 784 C CA . LEU A 1 94 ? 12.775 5.606 0.403 1.00 95.81 94 LEU A CA 1
ATOM 785 C C . LEU A 1 94 ? 11.391 4.958 0.596 1.00 95.81 94 LEU A C 1
ATOM 787 O O . LEU A 1 94 ? 10.394 5.661 0.793 1.00 95.81 94 LEU A O 1
ATOM 791 N N . GLY A 1 95 ? 11.323 3.624 0.528 1.00 95.56 95 GLY A N 1
ATOM 792 C CA . GLY A 1 95 ? 10.083 2.854 0.607 1.00 95.56 95 GLY A CA 1
ATOM 793 C C . GLY A 1 95 ? 9.222 2.961 -0.652 1.00 95.56 95 GLY A C 1
ATOM 794 O O . GLY A 1 95 ? 7.996 2.967 -0.542 1.00 95.56 95 GLY A O 1
ATOM 795 N N . GLY A 1 96 ? 9.854 3.117 -1.819 1.00 95.69 96 GLY A N 1
ATOM 796 C CA . GLY A 1 96 ? 9.204 3.000 -3.123 1.00 95.69 96 GLY A CA 1
ATOM 797 C C . GLY A 1 96 ? 9.197 1.571 -3.657 1.00 95.69 96 GLY A C 1
ATOM 798 O O . GLY A 1 96 ? 9.889 0.698 -3.128 1.00 95.69 96 GLY A O 1
ATOM 799 N N . GLY A 1 97 ? 8.441 1.365 -4.732 1.00 97.00 97 GLY A N 1
ATOM 800 C CA . GLY A 1 97 ? 8.261 0.072 -5.384 1.00 97.00 97 GLY A CA 1
ATOM 801 C C . GLY A 1 97 ? 6.792 -0.234 -5.589 1.00 97.00 97 GLY A C 1
ATOM 802 O O . GLY A 1 97 ? 5.953 0.182 -4.784 1.00 97.00 97 GLY A O 1
ATOM 803 N N . VAL A 1 98 ? 6.473 -0.938 -6.675 1.00 96.88 98 VAL A N 1
ATOM 804 C CA . VAL A 1 98 ? 5.089 -1.142 -7.117 1.00 96.88 98 VAL A CA 1
ATOM 805 C C . VAL A 1 98 ? 4.223 -1.784 -6.032 1.00 96.88 98 VAL A C 1
ATOM 807 O O . VAL A 1 98 ? 3.073 -1.385 -5.877 1.00 96.88 98 VAL A O 1
ATOM 810 N N . LEU A 1 99 ? 4.773 -2.689 -5.216 1.00 96.44 99 LEU A N 1
ATOM 811 C CA . LEU A 1 99 ? 4.042 -3.330 -4.122 1.00 96.44 99 LEU A CA 1
ATOM 812 C C . LEU A 1 99 ? 3.554 -2.328 -3.060 1.00 96.44 99 LEU A C 1
ATOM 814 O O . LEU A 1 99 ? 2.424 -2.420 -2.584 1.00 96.44 99 LEU A O 1
ATOM 818 N N . LEU A 1 100 ? 4.402 -1.374 -2.670 1.00 96.12 100 LEU A N 1
ATOM 819 C CA . LEU A 1 100 ? 4.064 -0.361 -1.661 1.00 96.12 100 LEU A CA 1
ATOM 820 C C . LEU A 1 100 ? 3.246 0.780 -2.271 1.00 96.12 100 LEU A C 1
ATOM 822 O O . LEU A 1 100 ? 2.304 1.301 -1.670 1.00 96.12 100 LEU A O 1
ATOM 826 N N . ASP A 1 101 ? 3.596 1.165 -3.489 1.00 95.81 101 ASP A N 1
ATOM 827 C CA . ASP A 1 101 ? 2.933 2.218 -4.234 1.00 95.81 101 ASP A CA 1
ATOM 828 C C . ASP A 1 101 ? 1.485 1.851 -4.586 1.00 95.81 101 ASP A C 1
ATOM 830 O O . ASP A 1 101 ? 0.572 2.667 -4.404 1.00 95.81 101 ASP A O 1
ATOM 834 N N . LEU A 1 102 ? 1.262 0.613 -5.021 1.00 95.69 102 LEU A N 1
ATOM 835 C CA . LEU A 1 102 ? -0.036 0.051 -5.391 1.00 95.69 102 LEU A CA 1
ATOM 836 C C . LEU A 1 102 ? -0.560 -0.908 -4.308 1.00 95.69 102 LEU A C 1
ATOM 838 O O . LEU A 1 102 ? -1.288 -1.857 -4.568 1.00 95.69 102 LEU A O 1
ATOM 842 N N . SER A 1 103 ? -0.247 -0.646 -3.035 1.00 96.12 103 SER A N 1
ATOM 843 C CA . SER A 1 103 ? -0.777 -1.453 -1.924 1.00 96.12 103 SER A CA 1
ATOM 844 C C . SER A 1 103 ? -2.307 -1.366 -1.777 1.00 96.12 103 SER A C 1
ATOM 846 O O . SER A 1 103 ? -2.900 -2.071 -0.958 1.00 96.12 103 SER A O 1
ATOM 848 N N . HIS A 1 104 ? -2.962 -0.493 -2.551 1.00 96.12 104 HIS A N 1
ATOM 849 C CA . HIS A 1 104 ? -4.405 -0.312 -2.526 1.00 96.12 104 HIS A CA 1
ATOM 850 C C . HIS A 1 104 ? -5.168 -1.483 -3.155 1.00 96.12 104 HIS A C 1
ATOM 852 O O . HIS A 1 104 ? -6.284 -1.750 -2.724 1.00 96.12 104 HIS A O 1
ATOM 858 N N . GLU A 1 105 ? -4.587 -2.233 -4.091 1.00 95.88 105 GLU A N 1
ATOM 859 C CA . GLU A 1 105 ? -5.183 -3.465 -4.624 1.00 95.88 105 GLU A CA 1
ATOM 860 C C . GLU A 1 105 ? -5.323 -4.523 -3.528 1.00 95.88 105 GLU A C 1
ATOM 862 O O . GLU A 1 105 ? -6.391 -5.111 -3.355 1.00 95.88 105 GLU A O 1
ATOM 867 N N . ILE A 1 106 ? -4.265 -4.715 -2.735 1.00 95.62 106 ILE A N 1
ATOM 868 C CA . ILE A 1 106 ? -4.262 -5.651 -1.604 1.00 95.62 106 ILE A CA 1
ATOM 869 C C . ILE A 1 106 ? -5.276 -5.186 -0.556 1.00 95.62 106 ILE A C 1
ATOM 871 O O . ILE A 1 106 ? -6.117 -5.961 -0.103 1.00 95.62 106 ILE A O 1
ATOM 875 N N . ASP A 1 107 ? -5.251 -3.899 -0.209 1.00 97.19 107 ASP A N 1
ATOM 876 C CA . ASP A 1 107 ? -6.208 -3.299 0.720 1.00 97.19 107 ASP A CA 1
ATOM 877 C C . ASP A 1 107 ? -7.672 -3.490 0.278 1.00 97.19 107 ASP A C 1
ATOM 879 O O . ASP A 1 107 ? -8.532 -3.816 1.106 1.00 97.19 107 ASP A O 1
ATOM 883 N N . LEU A 1 108 ? -7.951 -3.327 -1.019 1.00 97.75 108 LEU A N 1
ATOM 884 C CA . LEU A 1 108 ? -9.270 -3.537 -1.606 1.00 97.75 108 LEU A CA 1
ATOM 885 C C . LEU A 1 108 ? -9.684 -5.008 -1.585 1.00 97.75 108 LEU A C 1
ATOM 887 O O . LEU A 1 108 ? -10.853 -5.281 -1.316 1.00 97.75 108 LEU A O 1
ATOM 891 N N . ALA A 1 109 ? -8.762 -5.947 -1.809 1.00 97.12 109 ALA A N 1
ATOM 892 C CA . ALA A 1 109 ? -9.054 -7.374 -1.701 1.00 97.12 109 ALA A CA 1
ATOM 893 C C . ALA A 1 109 ? -9.566 -7.721 -0.292 1.00 97.12 109 ALA A C 1
ATOM 895 O O . ALA A 1 109 ? -10.660 -8.274 -0.153 1.00 97.12 109 ALA A O 1
ATOM 896 N N . PHE A 1 110 ? -8.858 -7.287 0.757 1.00 96.94 110 PHE A N 1
ATOM 897 C CA . PHE A 1 110 ? -9.324 -7.458 2.140 1.00 96.94 110 PHE A CA 1
ATOM 898 C C . PHE A 1 110 ? -10.628 -6.694 2.414 1.00 96.94 110 PHE A C 1
ATOM 900 O O . PHE A 1 110 ? -11.524 -7.185 3.102 1.00 96.94 110 PHE A O 1
ATOM 907 N N . PHE A 1 111 ? -10.778 -5.485 1.867 1.00 97.56 111 PHE A N 1
ATOM 908 C CA . PHE A 1 111 ? -11.981 -4.681 2.075 1.00 97.56 111 PHE A CA 1
ATOM 909 C C . PHE A 1 111 ? -13.240 -5.300 1.450 1.00 97.56 111 PHE A C 1
ATOM 911 O O . PHE A 1 111 ? -14.322 -5.173 2.036 1.00 97.56 111 PHE A O 1
ATOM 918 N N . LEU A 1 112 ? -13.124 -5.919 0.274 1.00 97.69 112 LEU A N 1
ATOM 919 C CA . LEU A 1 112 ? -14.239 -6.506 -0.471 1.00 97.69 112 LEU A CA 1
ATOM 920 C C . LEU A 1 112 ? -14.561 -7.929 -0.008 1.00 97.69 112 LEU A C 1
ATOM 922 O O . LEU A 1 112 ? -15.739 -8.261 0.106 1.00 97.69 112 LEU A O 1
ATOM 926 N N . PHE A 1 113 ? -13.542 -8.740 0.285 1.00 96.25 113 PHE A N 1
ATOM 927 C CA . PHE A 1 113 ? -13.697 -10.182 0.508 1.00 96.25 113 PHE A CA 1
ATOM 928 C C . PHE A 1 113 ? -13.445 -10.628 1.956 1.00 96.25 113 PHE A C 1
ATOM 930 O O . PHE A 1 113 ? -13.710 -11.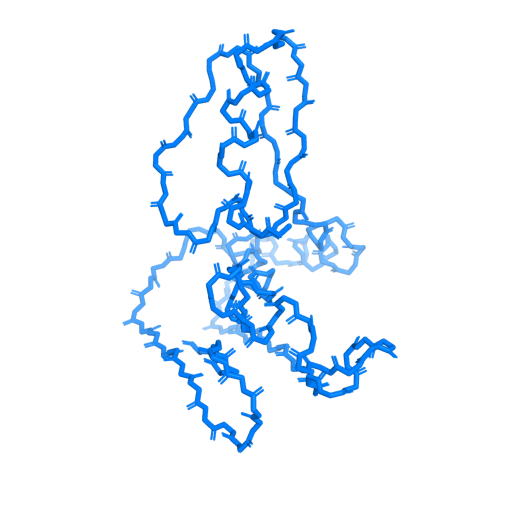779 2.293 1.00 96.25 113 PHE A O 1
ATOM 937 N N . GLY A 1 114 ? -13.007 -9.725 2.838 1.00 93.88 114 GLY A N 1
ATOM 938 C CA . GLY A 1 114 ? -12.747 -10.025 4.246 1.00 93.88 114 GLY A CA 1
ATOM 939 C C . GLY A 1 114 ? -11.344 -10.581 4.480 1.00 93.88 114 GLY A C 1
ATOM 940 O O . GLY A 1 114 ? -10.384 -10.150 3.848 1.00 93.88 114 GLY A O 1
ATOM 941 N N . ASN A 1 115 ? -11.208 -11.507 5.429 1.00 93.56 115 ASN A N 1
ATOM 942 C CA . ASN A 1 115 ? -9.912 -12.101 5.750 1.00 93.56 115 ASN A CA 1
ATOM 943 C C . ASN A 1 115 ? -9.485 -13.071 4.644 1.00 93.56 115 ASN A C 1
ATOM 945 O O . ASN A 1 115 ? -10.213 -14.009 4.327 1.00 93.56 115 ASN A O 1
ATOM 949 N N . LEU A 1 116 ? -8.291 -12.850 4.102 1.00 95.12 116 LEU A N 1
ATOM 950 C CA . LEU A 1 116 ? -7.686 -13.663 3.054 1.00 95.12 116 LEU A CA 1
ATOM 951 C C . LEU A 1 116 ? -6.409 -14.321 3.578 1.00 95.12 116 LEU A C 1
ATOM 953 O O . LEU A 1 116 ? -5.679 -13.730 4.377 1.00 95.12 116 LEU A O 1
ATOM 957 N N . GLU A 1 117 ? -6.141 -15.534 3.108 1.00 96.06 117 GLU A N 1
ATOM 958 C CA . GLU A 1 117 ? -4.889 -16.245 3.353 1.00 96.06 117 GLU A CA 1
ATOM 959 C C . GLU A 1 117 ? -3.940 -16.033 2.170 1.00 96.06 117 GLU A C 1
ATOM 961 O O . GLU A 1 117 ? -4.335 -16.169 1.010 1.00 96.06 117 GLU A O 1
ATOM 966 N N . LEU A 1 118 ? -2.683 -15.693 2.460 1.00 95.12 118 LEU A N 1
ATOM 967 C CA . LEU A 1 118 ? -1.654 -15.567 1.437 1.00 95.12 118 LEU A CA 1
ATOM 968 C C . LEU A 1 118 ? -1.081 -16.950 1.113 1.00 95.12 118 LEU A C 1
ATOM 970 O O . LEU A 1 118 ? -0.349 -17.518 1.918 1.00 95.12 118 LEU A O 1
ATOM 974 N N . ILE A 1 119 ? -1.385 -17.458 -0.080 1.00 97.50 119 ILE A N 1
ATOM 975 C CA . ILE A 1 119 ? -0.893 -18.765 -0.550 1.00 97.50 119 ILE A CA 1
ATOM 976 C C . ILE A 1 119 ? 0.400 -18.629 -1.358 1.00 97.50 119 ILE A C 1
ATOM 978 O O . ILE A 1 119 ? 1.287 -19.476 -1.279 1.00 97.50 119 ILE A O 1
ATOM 982 N N . TYR A 1 120 ? 0.511 -17.563 -2.146 1.00 97.12 120 TYR A N 1
ATOM 983 C CA . TYR A 1 120 ? 1.649 -17.304 -3.017 1.00 97.12 120 TYR A CA 1
ATOM 984 C C . TYR A 1 120 ? 1.845 -15.801 -3.175 1.00 97.12 120 TYR A C 1
ATOM 986 O O . TYR A 1 120 ? 0.868 -15.056 -3.199 1.00 97.12 120 TYR A O 1
ATOM 994 N N . SER A 1 121 ? 3.100 -15.382 -3.306 1.00 96.62 121 SER A N 1
ATOM 995 C CA . SER A 1 121 ? 3.447 -14.045 -3.766 1.00 96.62 121 SER A CA 1
ATOM 996 C C . SER A 1 121 ? 4.741 -14.057 -4.569 1.00 96.62 121 SER A C 1
ATOM 998 O O . SER A 1 121 ? 5.637 -14.878 -4.348 1.00 96.62 121 SER A O 1
ATOM 1000 N N . GLN A 1 122 ? 4.851 -13.102 -5.482 1.00 97.50 122 GLN A N 1
ATOM 1001 C CA . GLN A 1 122 ? 6.067 -12.790 -6.208 1.00 97.50 122 GLN A CA 1
ATOM 1002 C C . GLN A 1 122 ? 6.283 -11.281 -6.218 1.00 97.50 122 GLN A C 1
ATOM 1004 O O . GLN A 1 122 ? 5.389 -10.508 -6.543 1.00 97.50 122 GLN A O 1
ATOM 1009 N N . ASN A 1 123 ? 7.499 -10.852 -5.894 1.00 97.25 123 ASN A N 1
ATOM 1010 C CA . ASN A 1 123 ? 7.891 -9.452 -5.965 1.00 97.25 123 ASN A CA 1
ATOM 1011 C C . ASN A 1 123 ? 9.290 -9.346 -6.563 1.00 97.25 123 ASN A C 1
ATOM 1013 O O . ASN A 1 123 ? 10.208 -10.039 -6.118 1.00 97.25 123 ASN A O 1
ATOM 1017 N N . ALA A 1 124 ? 9.439 -8.533 -7.606 1.00 97.88 124 ALA A N 1
ATOM 1018 C CA . ALA A 1 124 ? 10.671 -8.468 -8.374 1.00 97.88 124 ALA A CA 1
ATOM 1019 C C . ALA A 1 124 ? 10.841 -7.126 -9.093 1.00 97.88 124 ALA A C 1
ATOM 1021 O O . ALA A 1 124 ? 9.884 -6.399 -9.354 1.00 97.88 124 ALA A O 1
ATOM 1022 N N . LYS A 1 125 ? 12.091 -6.840 -9.459 1.00 97.94 125 LYS A N 1
ATOM 1023 C CA . LYS A 1 125 ? 12.434 -5.875 -10.502 1.00 97.94 125 LYS A CA 1
ATOM 1024 C C . LYS A 1 125 ? 12.702 -6.666 -11.780 1.00 97.94 125 LYS A C 1
ATOM 1026 O O . LYS A 1 125 ? 13.654 -7.443 -11.809 1.00 97.94 125 LYS A O 1
ATOM 1031 N N . ILE A 1 126 ? 11.884 -6.478 -12.812 1.00 97.75 126 ILE A N 1
ATOM 1032 C CA . ILE A 1 126 ? 11.920 -7.255 -14.063 1.00 97.75 126 ILE A CA 1
ATOM 1033 C C . ILE A 1 126 ? 12.158 -6.416 -15.322 1.00 97.75 126 ILE A C 1
ATOM 1035 O O . ILE A 1 126 ? 12.468 -6.985 -16.363 1.00 97.75 126 ILE A O 1
ATOM 1039 N N . SER A 1 127 ? 11.974 -5.093 -15.274 1.00 97.31 127 SER A N 1
ATOM 1040 C CA . SER A 1 127 ? 12.167 -4.242 -16.459 1.00 97.31 127 SER A CA 1
ATOM 1041 C C . SER A 1 127 ? 13.633 -3.833 -16.667 1.00 97.31 127 SER A C 1
ATOM 1043 O O . SER A 1 127 ? 14.479 -4.098 -15.819 1.00 97.31 127 SER A O 1
ATOM 1045 N N . GLU A 1 128 ? 13.919 -3.065 -17.720 1.00 97.81 128 GLU A N 1
ATOM 1046 C CA . GLU A 1 128 ? 15.217 -2.391 -17.931 1.00 97.81 128 GLU A CA 1
ATOM 1047 C C . GLU A 1 128 ? 15.257 -0.959 -17.352 1.00 97.81 128 GLU A C 1
ATOM 1049 O O . GLU A 1 128 ? 16.193 -0.202 -17.602 1.00 97.81 128 GLU A O 1
ATOM 1054 N N . LEU A 1 129 ? 14.224 -0.535 -16.605 1.00 97.81 129 LEU A N 1
ATOM 1055 C CA . LEU A 1 129 ? 14.205 0.795 -15.988 1.00 97.81 129 LEU A CA 1
ATOM 1056 C C . LEU A 1 129 ? 15.295 0.927 -14.920 1.00 97.81 129 LEU A C 1
ATOM 1058 O O . LEU A 1 129 ? 15.506 0.001 -14.133 1.00 97.81 129 LEU A O 1
ATOM 1062 N N . ASP A 1 130 ? 15.912 2.105 -14.859 1.00 97.94 130 ASP A N 1
ATOM 1063 C CA . ASP A 1 130 ? 16.947 2.455 -13.884 1.00 97.94 130 ASP A CA 1
ATOM 1064 C C . ASP A 1 130 ? 16.315 2.789 -12.523 1.00 97.94 130 ASP A C 1
ATOM 1066 O O . ASP A 1 130 ? 16.002 3.942 -12.217 1.00 97.94 130 ASP A O 1
ATOM 1070 N N . ILE A 1 131 ? 16.023 1.741 -11.751 1.00 98.00 131 ILE A N 1
ATOM 1071 C CA . ILE A 1 131 ? 15.370 1.797 -10.439 1.00 98.00 131 ILE A CA 1
ATOM 1072 C C . ILE A 1 131 ? 16.006 0.780 -9.484 1.00 98.00 131 ILE A C 1
ATOM 1074 O O . ILE A 1 131 ? 16.510 -0.258 -9.915 1.00 98.00 131 ILE A O 1
ATOM 1078 N N . THR A 1 132 ? 15.936 1.046 -8.179 1.00 98.06 132 THR A N 1
ATOM 1079 C CA . THR A 1 132 ? 16.358 0.095 -7.129 1.00 98.06 132 THR A CA 1
ATOM 1080 C C . THR A 1 132 ? 15.185 -0.662 -6.506 1.00 98.06 132 THR A C 1
ATOM 1082 O O . THR A 1 132 ? 15.384 -1.661 -5.808 1.00 98.06 132 THR A O 1
ATOM 1085 N N . SER A 1 133 ? 13.965 -0.173 -6.720 1.00 97.81 133 SER A N 1
ATOM 1086 C CA . SER A 1 133 ? 12.718 -0.755 -6.234 1.00 97.81 133 SER A CA 1
ATOM 1087 C C . SER A 1 133 ? 12.167 -1.844 -7.159 1.00 97.81 133 SER A C 1
ATOM 1089 O O . SER A 1 133 ? 12.643 -2.048 -8.275 1.00 97.81 133 SER A O 1
ATOM 1091 N N . ASP A 1 134 ? 11.168 -2.576 -6.670 1.00 97.88 134 ASP A N 1
ATOM 1092 C CA . ASP A 1 134 ? 10.386 -3.513 -7.470 1.00 97.88 134 ASP A CA 1
ATOM 1093 C C . ASP A 1 134 ? 9.454 -2.787 -8.453 1.00 97.88 134 ASP A C 1
ATOM 1095 O O . ASP A 1 134 ? 8.866 -1.750 -8.140 1.00 97.88 134 ASP A O 1
ATOM 1099 N N . ASP A 1 135 ? 9.294 -3.365 -9.641 1.00 97.81 135 ASP A N 1
ATOM 1100 C CA . ASP A 1 135 ? 8.352 -2.923 -10.678 1.00 97.81 135 ASP A CA 1
ATOM 1101 C C . ASP A 1 135 ? 7.340 -4.017 -11.060 1.00 97.81 135 ASP A C 1
ATOM 1103 O O . ASP A 1 135 ? 6.498 -3.803 -11.932 1.00 97.81 135 ASP A O 1
ATOM 1107 N N . PHE A 1 136 ? 7.375 -5.158 -10.363 1.00 97.88 136 PHE A N 1
ATOM 1108 C CA . PHE A 1 136 ? 6.420 -6.248 -10.497 1.00 97.88 136 PHE A CA 1
ATOM 1109 C C . PHE A 1 136 ? 6.026 -6.837 -9.135 1.00 97.88 136 PHE A C 1
ATOM 1111 O O . PHE A 1 136 ? 6.882 -7.179 -8.312 1.00 97.88 136 PHE A O 1
ATOM 1118 N N . ALA A 1 137 ? 4.719 -7.002 -8.923 1.00 97.00 137 ALA A N 1
ATOM 1119 C CA . ALA A 1 137 ? 4.145 -7.684 -7.770 1.00 97.00 137 ALA A CA 1
ATOM 1120 C C . ALA A 1 137 ? 2.924 -8.514 -8.195 1.00 97.00 137 ALA A C 1
ATOM 1122 O O . ALA A 1 137 ? 2.070 -8.015 -8.931 1.00 97.00 137 ALA A O 1
ATOM 1123 N N . PHE A 1 138 ? 2.860 -9.760 -7.725 1.00 92.50 138 PHE A N 1
ATOM 1124 C CA . PHE A 1 138 ? 1.759 -10.701 -7.928 1.00 92.50 138 PHE A CA 1
ATOM 1125 C C . PHE A 1 138 ? 1.448 -11.440 -6.626 1.00 92.50 138 PHE A C 1
ATOM 1127 O O . PHE A 1 138 ? 2.416 -11.867 -5.952 1.00 92.50 138 PHE A O 1
#

pLDDT: mean 96.17, std 1.85, range [89.38, 98.5]